Protein AF-A0A524PQN0-F1 (afdb_monomer)

Radius of gyration: 14.61 Å; Cα contacts (8 Å, |Δi|>4): 55; chains: 1; bounding box: 33×32×32 Å

pLDDT: mean 84.29, std 10.12, range [40.53, 92.81]

Mean predicted aligned error: 5.93 Å

Structure (mmCIF, N/CA/C/O backbone):
data_AF-A0A524PQN0-F1
#
_entry.id   AF-A0A524PQN0-F1
#
loop_
_atom_site.group_PDB
_atom_site.id
_atom_site.type_symbol
_atom_site.label_atom_id
_atom_site.label_alt_id
_atom_site.label_comp_id
_atom_site.label_asym_id
_atom_site.label_entity_id
_atom_site.label_seq_id
_atom_site.pdbx_PDB_ins_code
_atom_site.Cartn_x
_atom_site.Cartn_y
_atom_site.Cartn_z
_atom_site.occupancy
_atom_site.B_iso_or_equiv
_atom_site.auth_seq_id
_atom_site.auth_comp_id
_atom_site.auth_asym_id
_atom_site.auth_atom_id
_atom_site.pdbx_PDB_model_num
ATOM 1 N N . MET A 1 1 ? 18.263 -2.231 -7.384 1.00 45.56 1 MET A N 1
ATOM 2 C CA . MET A 1 1 ? 16.879 -2.028 -6.894 1.00 45.56 1 MET A CA 1
ATOM 3 C C . MET A 1 1 ? 16.735 -2.768 -5.574 1.00 45.56 1 MET A C 1
ATOM 5 O O . MET A 1 1 ? 17.222 -3.887 -5.483 1.00 45.56 1 MET A O 1
ATOM 9 N N . ARG A 1 2 ? 16.159 -2.154 -4.532 1.00 55.31 2 ARG A N 1
ATOM 10 C CA . ARG A 1 2 ? 15.915 -2.858 -3.262 1.00 55.31 2 ARG A CA 1
ATOM 11 C C . ARG A 1 2 ? 14.851 -3.918 -3.562 1.00 55.31 2 ARG A C 1
ATOM 13 O O . ARG A 1 2 ? 13.754 -3.550 -3.970 1.00 55.31 2 ARG A O 1
ATOM 20 N N . ASN A 1 3 ? 15.208 -5.196 -3.463 1.00 59.66 3 ASN A N 1
ATOM 21 C CA . ASN A 1 3 ? 14.302 -6.326 -3.670 1.00 59.66 3 ASN A CA 1
ATOM 22 C C . ASN A 1 3 ? 13.334 -6.342 -2.476 1.00 59.66 3 ASN A C 1
ATOM 24 O O . ASN A 1 3 ? 13.591 -7.005 -1.478 1.00 59.66 3 ASN A O 1
ATOM 28 N N . ILE A 1 4 ? 12.326 -5.466 -2.498 1.00 66.75 4 ILE A N 1
ATOM 29 C CA . ILE A 1 4 ? 11.350 -5.375 -1.414 1.00 66.75 4 ILE A CA 1
ATOM 30 C C . ILE A 1 4 ? 10.505 -6.640 -1.497 1.00 66.75 4 ILE A C 1
ATOM 32 O O . ILE A 1 4 ? 9.897 -6.919 -2.533 1.00 66.75 4 ILE A O 1
ATOM 36 N N . ASP A 1 5 ? 10.503 -7.410 -0.415 1.00 85.38 5 ASP A N 1
ATOM 37 C CA . ASP A 1 5 ? 9.664 -8.589 -0.300 1.00 85.38 5 ASP A CA 1
ATOM 38 C C . ASP A 1 5 ? 8.183 -8.169 -0.419 1.00 85.38 5 ASP A C 1
ATOM 40 O O . ASP A 1 5 ? 7.758 -7.237 0.275 1.00 85.38 5 ASP A O 1
ATOM 44 N N . PRO A 1 6 ? 7.387 -8.787 -1.311 1.00 84.00 6 PRO A N 1
ATOM 45 C CA . PRO A 1 6 ? 5.988 -8.416 -1.496 1.00 84.00 6 PRO A CA 1
ATOM 46 C C . PRO A 1 6 ? 5.141 -8.618 -0.231 1.00 84.00 6 PRO A C 1
ATOM 48 O O . PRO A 1 6 ? 4.165 -7.893 -0.042 1.00 84.00 6 PRO A O 1
ATOM 51 N N . GLU A 1 7 ? 5.502 -9.550 0.653 1.00 85.06 7 GLU A N 1
ATOM 52 C CA . GLU A 1 7 ? 4.822 -9.753 1.936 1.00 85.06 7 GLU A CA 1
ATOM 53 C C . GLU A 1 7 ? 5.159 -8.651 2.935 1.00 85.06 7 GLU A C 1
ATOM 55 O O . GLU A 1 7 ? 4.274 -8.145 3.633 1.00 85.06 7 GLU A O 1
ATOM 60 N N . GLU A 1 8 ? 6.420 -8.226 2.971 1.00 87.50 8 GLU A N 1
ATOM 61 C CA . GLU A 1 8 ? 6.842 -7.101 3.801 1.00 87.50 8 GLU A CA 1
ATOM 62 C C . GLU A 1 8 ? 6.213 -5.790 3.301 1.00 87.50 8 GLU A C 1
ATOM 64 O O . GLU A 1 8 ? 5.720 -4.987 4.098 1.00 87.50 8 GLU A O 1
ATOM 69 N N . ALA A 1 9 ? 6.154 -5.593 1.978 1.00 85.69 9 ALA A N 1
ATOM 70 C CA . ALA A 1 9 ? 5.478 -4.459 1.353 1.00 85.69 9 ALA A CA 1
ATOM 71 C C . ALA A 1 9 ? 3.989 -4.420 1.710 1.00 85.69 9 ALA A C 1
ATOM 73 O O . ALA A 1 9 ? 3.491 -3.380 2.150 1.00 85.69 9 ALA A O 1
ATOM 74 N N . ALA A 1 10 ? 3.296 -5.551 1.566 1.00 87.81 10 ALA A N 1
ATOM 75 C CA . ALA A 1 10 ? 1.888 -5.662 1.912 1.00 87.81 10 ALA A CA 1
ATOM 76 C C . ALA A 1 10 ? 1.654 -5.392 3.401 1.00 87.81 10 ALA A C 1
ATOM 78 O O . ALA A 1 10 ? 0.786 -4.598 3.753 1.00 87.81 10 ALA A O 1
ATOM 79 N N . THR A 1 11 ? 2.477 -5.974 4.277 1.00 88.50 11 THR A N 1
ATOM 80 C CA . THR A 1 11 ? 2.374 -5.778 5.729 1.00 88.50 11 THR A CA 1
ATOM 81 C C . THR A 1 11 ? 2.543 -4.309 6.105 1.00 88.50 11 THR A C 1
ATOM 83 O O . THR A 1 11 ? 1.737 -3.777 6.860 1.00 88.50 11 THR A O 1
ATOM 86 N N . ARG A 1 12 ? 3.524 -3.609 5.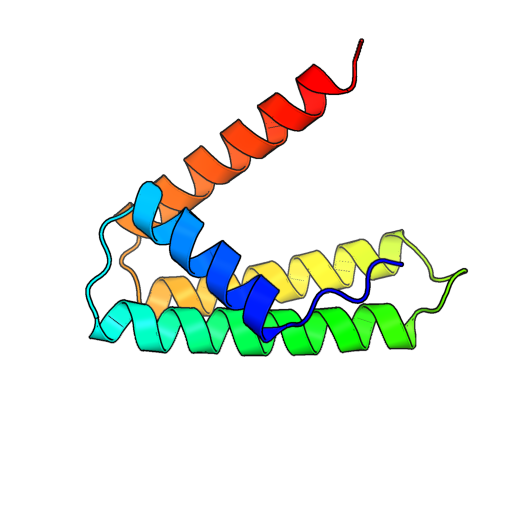523 1.00 88.44 12 ARG A N 1
ATOM 87 C CA . ARG A 1 12 ? 3.708 -2.167 5.752 1.00 88.44 12 ARG A CA 1
ATOM 88 C C . ARG A 1 12 ? 2.498 -1.352 5.300 1.00 88.44 12 ARG A C 1
ATOM 90 O O . ARG A 1 12 ? 2.085 -0.450 6.024 1.00 88.44 12 ARG A O 1
ATOM 97 N N . GLN A 1 13 ? 1.923 -1.669 4.137 1.00 86.88 13 GLN A N 1
ATOM 98 C CA . GLN A 1 13 ? 0.731 -0.972 3.639 1.00 86.88 13 GLN A CA 1
ATOM 99 C C . GLN A 1 13 ? -0.475 -1.186 4.559 1.00 86.88 13 GLN A C 1
ATOM 101 O O . GLN A 1 13 ? -1.149 -0.213 4.892 1.00 86.88 13 GLN A O 1
ATOM 106 N N . VAL A 1 14 ? -0.691 -2.413 5.043 1.00 90.00 14 VAL A N 1
ATOM 107 C CA . VAL A 1 14 ? -1.733 -2.717 6.037 1.00 90.00 14 VAL A CA 1
ATOM 108 C C . VAL A 1 14 ? -1.497 -1.942 7.332 1.00 90.00 14 VAL A C 1
ATOM 110 O O . VAL A 1 14 ? -2.424 -1.305 7.822 1.00 90.00 14 VAL A O 1
ATOM 113 N N . THR A 1 15 ? -0.273 -1.934 7.868 1.00 90.12 15 THR A N 1
ATOM 114 C CA . THR A 1 15 ? 0.052 -1.205 9.104 1.00 90.12 15 THR A CA 1
ATOM 115 C C . THR A 1 15 ? -0.209 0.290 8.959 1.00 90.12 15 THR A C 1
ATOM 117 O O . THR A 1 15 ? -0.900 0.867 9.791 1.00 90.12 15 THR A O 1
ATOM 120 N N . THR A 1 16 ? 0.256 0.915 7.872 1.00 87.75 16 THR A N 1
ATOM 121 C CA . THR A 1 16 ? -0.050 2.327 7.596 1.00 87.75 16 THR A CA 1
ATOM 122 C C . THR A 1 16 ? -1.551 2.555 7.474 1.00 87.75 16 THR A C 1
ATOM 124 O O . THR A 1 16 ? -2.065 3.548 7.973 1.00 87.75 16 THR A O 1
ATOM 127 N N . MET A 1 17 ? -2.282 1.637 6.844 1.00 88.88 17 MET A N 1
ATOM 128 C CA . MET A 1 17 ? -3.728 1.764 6.745 1.00 88.88 17 MET A CA 1
ATOM 129 C C . MET A 1 17 ? -4.397 1.692 8.126 1.00 88.88 17 MET A C 1
ATOM 131 O O . MET A 1 17 ? -5.265 2.514 8.395 1.00 88.88 17 MET A O 1
ATOM 135 N N . LYS A 1 18 ? -3.941 0.806 9.024 1.00 89.38 18 LYS A N 1
ATOM 136 C CA . LYS A 1 18 ? -4.416 0.694 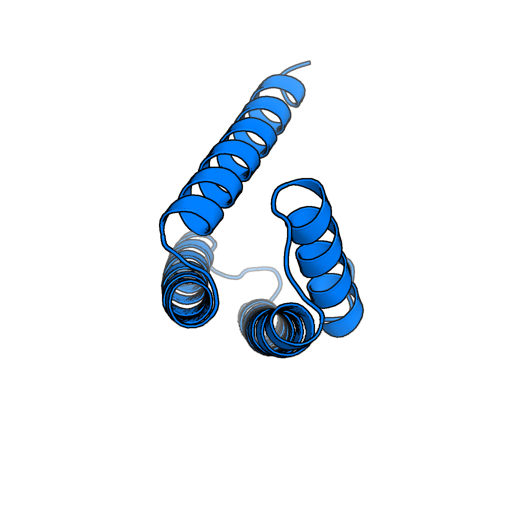10.420 1.00 89.38 18 LYS A CA 1
ATOM 137 C C . LYS A 1 18 ? -4.160 1.947 11.258 1.00 89.38 18 LYS A C 1
ATOM 139 O O . LYS A 1 18 ? -4.934 2.237 12.166 1.00 89.38 18 LYS A O 1
ATOM 144 N N . GLU A 1 19 ? -3.082 2.674 10.976 1.00 89.19 19 GLU A N 1
ATOM 145 C CA . GLU A 1 19 ? -2.777 3.947 11.645 1.00 89.19 19 GLU A CA 1
ATOM 146 C C . GLU A 1 19 ? -3.746 5.066 11.242 1.00 89.19 19 GLU A C 1
ATOM 148 O O . GLU A 1 19 ? -4.003 5.970 12.032 1.00 89.19 19 GLU A O 1
ATOM 153 N N . ILE A 1 20 ? -4.275 5.013 10.017 1.00 88.12 20 ILE A N 1
ATOM 154 C CA . ILE A 1 20 ? -5.124 6.069 9.449 1.00 88.12 20 ILE A CA 1
ATOM 155 C C . ILE A 1 20 ? -6.602 5.752 9.673 1.00 88.12 20 ILE A C 1
ATOM 157 O O . ILE A 1 20 ? -7.389 6.619 10.052 1.00 88.12 20 ILE A O 1
ATOM 161 N N . ILE A 1 21 ? -6.984 4.499 9.437 1.00 88.81 21 ILE A N 1
ATOM 162 C CA . ILE A 1 21 ? -8.349 4.008 9.573 1.00 88.81 21 ILE A CA 1
ATOM 163 C C . ILE A 1 21 ? -8.386 2.768 10.455 1.00 88.81 21 ILE A C 1
ATOM 165 O O . ILE A 1 21 ? -7.543 1.878 10.370 1.00 88.81 21 ILE A O 1
ATOM 169 N N . LYS A 1 22 ? -9.425 2.671 11.284 1.00 86.75 22 LYS A N 1
ATOM 170 C CA . LYS A 1 22 ? -9.687 1.441 12.029 1.00 86.75 22 LYS A CA 1
ATOM 171 C C . LYS A 1 22 ? -10.233 0.385 11.073 1.00 86.75 22 LYS A C 1
ATOM 173 O O . LYS A 1 22 ? -11.282 0.592 10.465 1.00 86.75 22 LYS A O 1
ATOM 178 N N . ILE A 1 23 ? -9.527 -0.734 10.992 1.00 86.62 23 ILE A N 1
ATOM 179 C CA . ILE A 1 23 ? -9.967 -1.963 10.331 1.00 86.62 23 ILE A CA 1
ATOM 180 C C . ILE A 1 23 ? -10.019 -3.092 11.355 1.00 86.62 23 ILE A C 1
ATOM 182 O O . ILE A 1 23 ? -9.199 -3.135 12.277 1.00 86.62 23 ILE A O 1
ATOM 186 N N . ASP A 1 24 ? -10.998 -3.978 11.215 1.00 86.50 24 ASP A N 1
ATOM 187 C CA . ASP A 1 24 ? -11.104 -5.175 12.047 1.00 86.50 24 ASP A CA 1
ATOM 188 C C . ASP A 1 24 ? -10.218 -6.326 11.526 1.00 86.50 24 ASP A C 1
ATOM 190 O O . ASP A 1 24 ? -9.613 -6.240 10.458 1.00 86.50 24 ASP A O 1
ATOM 194 N N . ALA A 1 25 ? -10.130 -7.429 12.276 1.00 86.06 25 ALA A N 1
ATOM 195 C CA . ALA A 1 25 ? -9.286 -8.570 11.908 1.00 86.06 25 ALA A CA 1
ATOM 196 C C . ALA A 1 25 ? -9.725 -9.278 10.606 1.00 86.06 25 ALA A C 1
ATOM 198 O O . ALA A 1 25 ? -8.896 -9.873 9.915 1.00 86.06 25 ALA A O 1
ATOM 199 N N . LYS A 1 26 ? -11.020 -9.232 10.256 1.00 85.12 26 LYS A N 1
ATOM 200 C CA . LYS A 1 26 ? -11.550 -9.846 9.026 1.00 85.12 26 LYS A CA 1
ATOM 201 C C . LYS A 1 26 ? -11.242 -8.974 7.809 1.00 85.12 26 LYS A C 1
ATOM 203 O O . LYS A 1 26 ? -10.881 -9.499 6.756 1.00 85.12 26 LYS A O 1
ATOM 208 N N . GLU A 1 27 ? -11.378 -7.661 7.953 1.00 87.38 27 GLU A N 1
ATOM 209 C CA . GLU A 1 27 ? -10.991 -6.661 6.960 1.00 87.38 27 GLU A CA 1
ATOM 210 C C . GLU A 1 27 ? -9.474 -6.681 6.751 1.00 87.38 27 GLU A C 1
ATOM 212 O O . GLU A 1 27 ? -9.016 -6.709 5.613 1.00 87.38 27 GLU A O 1
ATOM 217 N N . GLU A 1 28 ? -8.688 -6.765 7.826 1.00 88.06 28 GLU A N 1
ATOM 218 C CA . GLU A 1 28 ? -7.226 -6.824 7.781 1.00 88.06 28 GLU A CA 1
ATOM 219 C C . GLU A 1 28 ? -6.711 -8.000 6.945 1.00 88.06 28 GLU A C 1
ATOM 221 O O . GLU A 1 28 ? -5.839 -7.804 6.099 1.00 88.06 28 GLU A O 1
ATOM 226 N N . ALA A 1 29 ? -7.266 -9.202 7.129 1.00 89.88 29 ALA A N 1
ATOM 227 C CA . ALA A 1 29 ? -6.871 -10.372 6.347 1.00 89.88 29 ALA A CA 1
ATOM 228 C C . ALA A 1 29 ? -7.118 -10.164 4.842 1.00 89.88 29 ALA A C 1
ATOM 230 O O . ALA A 1 29 ? -6.220 -10.392 4.030 1.00 89.88 29 ALA A O 1
ATOM 231 N N . LYS A 1 30 ? -8.304 -9.655 4.478 1.00 91.31 30 LYS A N 1
ATOM 232 C CA . LYS A 1 30 ? -8.666 -9.371 3.080 1.00 91.31 30 LYS A CA 1
ATOM 233 C C . LYS A 1 30 ? -7.795 -8.274 2.478 1.00 91.31 30 LYS A C 1
ATOM 235 O O . LYS A 1 30 ? -7.326 -8.396 1.353 1.00 91.31 30 LYS A O 1
ATOM 240 N N . VAL A 1 31 ? -7.548 -7.208 3.231 1.00 90.88 31 VAL A N 1
ATOM 241 C CA . VAL A 1 31 ? -6.726 -6.088 2.767 1.00 90.88 31 VAL A CA 1
ATOM 242 C C . VAL A 1 31 ? -5.267 -6.517 2.605 1.00 90.88 31 VAL A C 1
ATOM 244 O O . VAL A 1 31 ? -4.630 -6.161 1.614 1.00 90.88 31 VAL A O 1
ATOM 247 N N . LYS A 1 32 ? -4.739 -7.337 3.520 1.00 91.44 32 LYS A N 1
ATOM 248 C CA . LYS A 1 32 ? -3.398 -7.916 3.392 1.00 91.44 32 LYS A CA 1
ATOM 249 C C . LYS A 1 32 ? -3.269 -8.756 2.126 1.00 91.44 32 LYS A C 1
ATOM 251 O O . 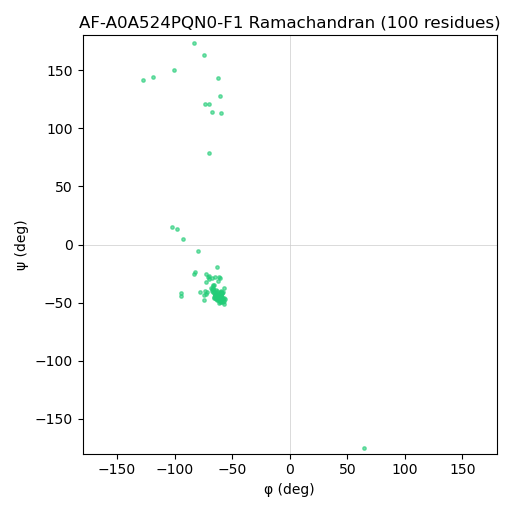LYS A 1 32 ? -2.256 -8.650 1.440 1.00 91.44 32 LYS A O 1
ATOM 256 N N . GLU A 1 33 ? -4.282 -9.553 1.801 1.00 92.44 33 GLU A N 1
ATOM 257 C CA . GLU A 1 33 ? -4.304 -10.354 0.577 1.00 92.44 33 GLU A CA 1
ATOM 258 C C . GLU A 1 33 ? -4.320 -9.477 -0.684 1.00 92.44 33 GLU A C 1
ATOM 260 O O . GLU A 1 33 ? -3.484 -9.675 -1.568 1.00 92.44 33 GLU A O 1
ATOM 265 N N . ILE A 1 34 ? -5.178 -8.450 -0.724 1.00 92.81 34 ILE A N 1
ATOM 266 C CA . ILE A 1 34 ? -5.242 -7.472 -1.825 1.00 92.81 34 ILE A CA 1
ATOM 267 C C . ILE A 1 34 ? -3.878 -6.790 -2.022 1.00 92.81 34 ILE A C 1
ATOM 269 O O 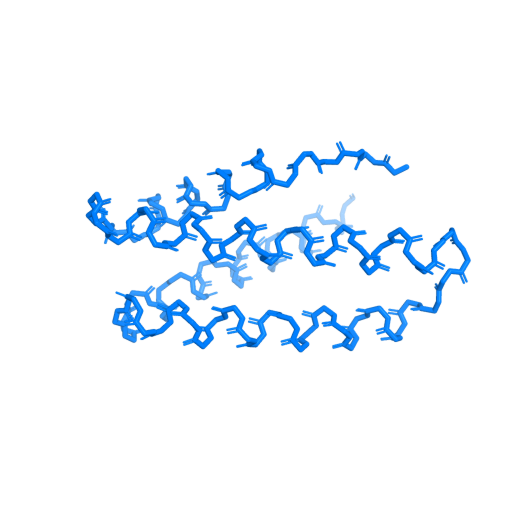. ILE A 1 34 ? -3.342 -6.732 -3.134 1.00 92.81 34 ILE A O 1
ATOM 273 N N . PHE A 1 35 ? -3.258 -6.309 -0.940 1.00 90.62 35 PHE A N 1
ATOM 274 C CA . PHE A 1 35 ? -1.941 -5.675 -1.015 1.00 90.62 35 PHE A CA 1
ATOM 275 C C . PHE A 1 35 ? -0.830 -6.649 -1.419 1.00 90.62 35 PHE A C 1
ATOM 277 O O . PHE A 1 35 ? 0.094 -6.252 -2.135 1.00 90.62 35 PHE A O 1
ATOM 284 N N . LEU A 1 36 ? -0.906 -7.914 -1.001 1.00 92.31 36 LEU A N 1
ATOM 285 C CA . LEU A 1 36 ? 0.049 -8.949 -1.390 1.00 92.31 36 LEU A CA 1
ATOM 286 C C . LEU A 1 36 ? -0.031 -9.255 -2.886 1.00 92.31 36 LEU A C 1
ATOM 288 O O . LEU A 1 36 ? 1.006 -9.328 -3.548 1.00 92.31 36 LEU A O 1
ATOM 292 N N . GLN A 1 37 ? -1.240 -9.412 -3.428 1.00 91.06 37 GLN A N 1
ATOM 293 C CA . GLN A 1 37 ? -1.445 -9.628 -4.861 1.00 91.06 37 GLN A CA 1
ATOM 294 C C . GLN A 1 37 ? -0.916 -8.439 -5.667 1.00 91.06 37 GLN A C 1
ATOM 296 O O . GLN A 1 37 ? -0.077 -8.621 -6.551 1.00 91.06 37 GLN A O 1
ATOM 301 N N . SER A 1 38 ? -1.294 -7.219 -5.273 1.00 89.44 38 SER A N 1
ATOM 302 C CA . SER A 1 38 ? -0.812 -5.990 -5.907 1.00 89.44 38 SER A CA 1
ATOM 303 C C . SER A 1 38 ? 0.719 -5.864 -5.848 1.00 89.44 38 SER A C 1
ATOM 305 O O . SER A 1 38 ? 1.353 -5.552 -6.854 1.00 89.44 38 SER A O 1
ATOM 307 N N . SER A 1 39 ? 1.349 -6.199 -4.716 1.00 88.69 39 SER A N 1
ATOM 308 C CA . SER A 1 39 ? 2.815 -6.165 -4.571 1.00 88.69 39 SER A CA 1
ATOM 309 C C . SER A 1 39 ? 3.516 -7.207 -5.449 1.00 88.69 39 SER A C 1
ATOM 311 O O . SER A 1 39 ? 4.560 -6.925 -6.040 1.00 88.69 39 SER A O 1
ATOM 313 N N . LYS A 1 40 ? 2.943 -8.410 -5.579 1.00 90.19 40 LYS A N 1
ATOM 314 C CA . LYS A 1 40 ? 3.461 -9.462 -6.469 1.00 90.19 40 LYS A CA 1
ATOM 315 C C . LYS A 1 40 ? 3.365 -9.055 -7.937 1.00 90.19 40 LYS A C 1
ATOM 317 O O . LYS A 1 40 ? 4.328 -9.240 -8.679 1.00 90.19 40 LYS A O 1
ATOM 322 N N . GLU A 1 41 ? 2.236 -8.494 -8.360 1.00 88.94 41 GLU A N 1
ATOM 323 C CA . GLU A 1 41 ? 2.084 -7.944 -9.712 1.00 88.94 41 GLU A CA 1
ATOM 324 C C . GLU A 1 41 ? 3.076 -6.813 -9.965 1.00 88.94 41 GLU A C 1
ATOM 326 O O . GLU A 1 41 ? 3.708 -6.760 -11.018 1.00 88.94 41 GLU A O 1
ATOM 331 N N . GLN A 1 42 ? 3.274 -5.955 -8.969 1.00 85.81 42 GLN A N 1
ATOM 332 C CA . GLN A 1 42 ? 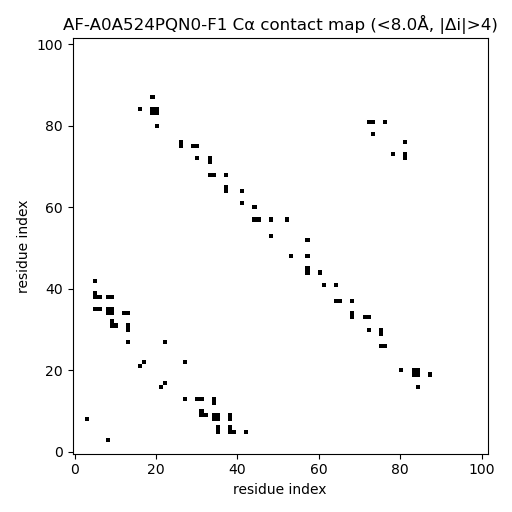4.131 -4.788 -9.088 1.00 85.81 42 GLN A CA 1
ATOM 333 C C . GLN A 1 42 ? 5.569 -5.243 -9.302 1.00 85.81 42 GLN A C 1
ATOM 335 O O . GLN A 1 42 ? 6.229 -4.777 -10.230 1.00 85.81 42 GLN A O 1
ATOM 340 N N . LYS A 1 43 ? 6.017 -6.221 -8.509 1.00 86.44 43 LYS A N 1
ATOM 341 C CA . LYS A 1 43 ? 7.312 -6.875 -8.683 1.00 86.44 43 LYS A CA 1
ATOM 342 C C . LYS A 1 43 ? 7.463 -7.470 -10.084 1.00 86.44 43 LYS A C 1
ATOM 344 O O . LYS A 1 43 ? 8.452 -7.179 -10.739 1.00 86.44 43 LYS A O 1
ATOM 349 N N . LYS A 1 44 ? 6.464 -8.203 -10.592 1.00 87.44 44 LYS A N 1
ATOM 350 C CA . LYS A 1 44 ? 6.502 -8.752 -11.961 1.00 87.44 44 LYS A CA 1
ATOM 351 C C . LYS A 1 44 ? 6.638 -7.665 -13.027 1.00 87.44 44 LYS A C 1
ATOM 353 O O . LYS A 1 44 ? 7.391 -7.851 -13.975 1.00 87.44 44 LYS A O 1
ATOM 358 N N . VAL A 1 45 ? 5.924 -6.544 -12.893 1.00 85.38 45 VAL A N 1
ATOM 359 C CA . VAL A 1 45 ? 6.033 -5.420 -13.838 1.00 85.38 45 VAL A CA 1
ATOM 360 C C . VAL A 1 45 ? 7.428 -4.797 -13.784 1.00 85.38 45 VAL A C 1
ATOM 362 O O . VAL A 1 45 ? 8.001 -4.529 -14.836 1.00 85.38 45 VAL A O 1
ATOM 365 N N . PHE A 1 46 ? 7.984 -4.600 -12.586 1.00 83.25 46 PHE A N 1
ATOM 366 C CA . PHE A 1 46 ? 9.348 -4.095 -12.411 1.00 83.25 46 PHE A CA 1
ATOM 367 C C . PHE A 1 46 ? 10.397 -5.047 -12.998 1.00 83.25 46 PHE A C 1
ATOM 369 O O . PHE A 1 46 ? 11.249 -4.604 -13.766 1.00 83.25 46 PHE A O 1
ATOM 376 N N . ASP A 1 47 ? 10.301 -6.340 -12.689 1.00 85.38 47 ASP A N 1
ATOM 377 C CA . ASP A 1 47 ? 11.219 -7.368 -13.183 1.00 85.38 47 ASP A CA 1
ATOM 378 C C . ASP A 1 47 ? 11.146 -7.485 -14.716 1.00 85.38 47 ASP A C 1
ATOM 380 O O . ASP A 1 47 ? 12.174 -7.599 -15.378 1.00 85.38 47 ASP A O 1
ATOM 384 N N . ALA A 1 48 ? 9.944 -7.392 -15.298 1.00 84.12 48 ALA A N 1
ATOM 385 C CA . ALA A 1 48 ? 9.734 -7.483 -16.744 1.00 84.12 48 ALA A CA 1
ATOM 386 C C . ALA A 1 48 ? 10.205 -6.244 -17.525 1.00 84.12 48 ALA A C 1
ATOM 388 O O . ALA A 1 48 ? 10.488 -6.350 -18.715 1.00 84.12 48 ALA A O 1
ATOM 389 N N . MET A 1 49 ? 10.256 -5.068 -16.893 1.00 80.25 49 MET A N 1
ATOM 390 C CA . MET A 1 49 ? 10.691 -3.825 -17.543 1.00 80.25 49 MET A CA 1
ATOM 391 C C . MET A 1 49 ? 12.211 -3.663 -17.589 1.00 80.25 49 MET A C 1
ATOM 393 O O . MET A 1 49 ? 12.712 -2.959 -18.463 1.00 80.25 49 MET A O 1
ATOM 397 N N . GLY A 1 50 ? 12.943 -4.314 -16.683 1.00 76.94 50 GLY A N 1
ATOM 398 C CA . GLY A 1 50 ? 14.397 -4.196 -16.615 1.00 76.94 50 GLY A CA 1
ATOM 399 C C . GLY A 1 50 ? 14.891 -2.782 -16.247 1.00 76.94 50 GLY A C 1
ATOM 400 O O . GLY A 1 50 ? 14.101 -1.896 -15.908 1.00 76.94 50 GLY A O 1
ATOM 401 N N . PRO A 1 51 ? 16.218 -2.556 -16.262 1.00 73.00 51 PRO A N 1
ATOM 402 C CA . PRO A 1 51 ? 16.831 -1.289 -15.850 1.00 73.00 51 PRO A CA 1
ATOM 403 C C . PRO A 1 51 ? 16.582 -0.118 -16.819 1.00 73.00 51 PRO A C 1
ATOM 405 O O . PRO A 1 51 ? 16.532 1.025 -16.365 1.00 73.00 51 PRO A O 1
ATOM 408 N N . ASP A 1 52 ? 16.360 -0.400 -18.106 1.00 75.75 52 ASP A N 1
ATOM 409 C CA . ASP A 1 52 ? 16.132 0.596 -19.169 1.00 75.75 52 ASP A CA 1
ATOM 410 C C . ASP A 1 52 ? 14.650 0.726 -19.566 1.00 75.75 52 ASP A C 1
ATOM 412 O O . ASP A 1 52 ? 14.312 1.270 -20.618 1.00 75.75 52 ASP A O 1
ATOM 416 N N . GLY A 1 53 ? 13.745 0.202 -18.735 1.00 75.62 53 GLY A N 1
ATOM 417 C CA . GLY A 1 53 ? 12.317 0.175 -19.025 1.00 75.62 53 GLY A CA 1
ATOM 418 C C . GLY A 1 53 ? 11.693 1.564 -19.173 1.00 75.62 53 GLY A C 1
ATOM 419 O O . GLY A 1 53 ? 12.013 2.503 -18.437 1.00 75.62 53 GLY A O 1
ATOM 420 N N . ASP A 1 54 ? 10.736 1.671 -20.098 1.00 85.75 54 ASP A N 1
ATOM 421 C CA . ASP A 1 54 ? 9.959 2.889 -20.313 1.00 85.75 54 ASP A CA 1
ATOM 422 C C . ASP A 1 54 ? 9.201 3.286 -19.034 1.00 85.75 54 ASP A C 1
ATOM 424 O O . ASP A 1 54 ? 8.269 2.620 -18.565 1.00 85.75 54 ASP A O 1
ATOM 428 N N . ARG A 1 55 ? 9.619 4.419 -18.465 1.00 83.38 55 ARG A N 1
ATOM 429 C CA . ARG A 1 55 ? 9.061 4.973 -17.230 1.00 83.38 55 ARG A CA 1
ATOM 430 C C . ARG A 1 55 ? 7.621 5.444 -17.404 1.00 83.38 55 ARG A C 1
ATOM 432 O O . ARG A 1 55 ? 6.879 5.456 -16.421 1.00 83.38 55 ARG A O 1
ATOM 439 N N . GLU A 1 56 ? 7.223 5.858 -18.600 1.00 87.31 56 GLU A N 1
ATOM 440 C CA . GLU A 1 56 ? 5.861 6.300 -18.879 1.00 87.31 56 GLU A CA 1
ATOM 441 C C . GLU A 1 56 ? 4.913 5.103 -18.940 1.00 87.31 56 GLU A C 1
ATOM 443 O O . GLU A 1 56 ? 3.924 5.066 -18.201 1.00 87.31 56 GLU A O 1
ATOM 448 N N . ALA A 1 57 ? 5.291 4.058 -19.682 1.00 87.06 57 ALA A N 1
ATOM 449 C CA . ALA A 1 57 ? 4.582 2.782 -19.664 1.00 87.06 57 ALA A CA 1
ATOM 450 C C . ALA A 1 57 ? 4.511 2.181 -18.247 1.00 87.06 57 ALA A C 1
ATOM 452 O O . ALA A 1 57 ? 3.478 1.632 -17.850 1.00 87.06 57 ALA A O 1
ATOM 453 N N . MET A 1 58 ? 5.576 2.320 -17.446 1.00 85.62 58 MET A N 1
ATOM 454 C CA . MET A 1 58 ? 5.576 1.872 -16.050 1.00 85.62 58 MET A CA 1
ATOM 455 C C . MET A 1 58 ? 4.547 2.636 -15.223 1.00 85.62 58 MET A C 1
ATOM 457 O O . MET A 1 58 ? 3.776 2.024 -14.483 1.00 85.62 58 MET A O 1
ATOM 461 N N . ARG A 1 59 ? 4.514 3.968 -15.342 1.00 86.00 59 ARG A N 1
ATOM 462 C CA . ARG A 1 59 ? 3.526 4.794 -14.639 1.00 86.00 59 ARG A CA 1
ATOM 463 C C . ARG A 1 59 ? 2.109 4.407 -15.032 1.00 86.00 59 ARG A C 1
ATOM 465 O O . ARG A 1 59 ? 1.292 4.233 -14.137 1.00 86.00 59 ARG A O 1
ATOM 472 N N . ALA A 1 60 ? 1.834 4.219 -16.322 1.00 90.12 60 ALA A N 1
ATOM 473 C CA . ALA A 1 60 ? 0.517 3.809 -16.798 1.00 90.12 60 ALA A CA 1
ATOM 474 C C . ALA A 1 60 ? 0.079 2.471 -16.175 1.00 90.12 60 ALA A C 1
ATOM 476 O O . ALA A 1 60 ? -1.001 2.398 -15.583 1.00 90.12 60 ALA A O 1
ATOM 477 N N . LYS A 1 61 ? 0.951 1.450 -16.204 1.00 88.81 61 LYS A N 1
ATOM 478 C CA . LYS A 1 61 ? 0.681 0.148 -15.568 1.00 88.81 61 LYS A CA 1
ATOM 479 C C . LYS A 1 61 ? 0.470 0.270 -14.061 1.00 88.81 61 LYS A C 1
ATOM 481 O O . LYS A 1 61 ? -0.480 -0.299 -13.533 1.00 88.81 61 LYS A O 1
ATOM 486 N N . MET A 1 62 ? 1.302 1.046 -13.366 1.00 86.56 62 MET A N 1
ATOM 487 C CA . MET A 1 62 ? 1.142 1.269 -11.925 1.00 86.56 62 MET A CA 1
ATOM 488 C C . MET A 1 62 ? -0.163 1.995 -11.596 1.00 86.56 62 MET A C 1
ATOM 490 O O . MET A 1 62 ? -0.821 1.658 -10.617 1.0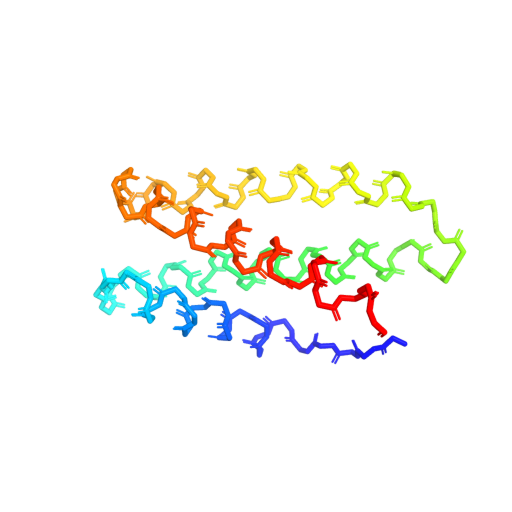0 86.56 62 MET A O 1
ATOM 494 N N . THR A 1 63 ? -0.571 2.974 -12.405 1.00 89.06 63 THR A N 1
ATOM 495 C CA . THR A 1 63 ? -1.855 3.659 -12.233 1.00 89.06 63 THR A CA 1
ATOM 496 C C . THR A 1 63 ? -3.026 2.699 -12.414 1.00 89.06 63 THR A C 1
ATOM 498 O O . THR A 1 63 ? -3.960 2.738 -11.617 1.00 89.06 63 THR A O 1
ATOM 501 N N . GLU A 1 64 ? -2.987 1.826 -13.419 1.00 90.31 64 GLU A N 1
ATOM 502 C CA . GLU A 1 64 ? -4.027 0.814 -13.623 1.00 90.31 64 GLU A CA 1
ATOM 503 C C . GLU A 1 64 ? -4.087 -0.181 -12.456 1.00 90.31 64 GLU A C 1
ATOM 505 O O . GLU A 1 64 ? -5.166 -0.454 -11.929 1.00 90.31 64 GLU A O 1
ATOM 510 N N . MET A 1 65 ? -2.930 -0.664 -11.999 1.00 89.12 65 MET A N 1
ATOM 511 C CA . MET A 1 65 ? -2.832 -1.551 -10.841 1.00 89.12 65 MET A CA 1
ATOM 512 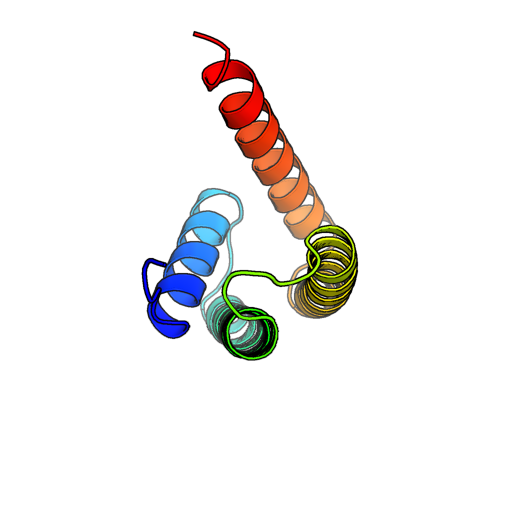C C . MET A 1 65 ? -3.372 -0.909 -9.561 1.00 89.12 65 MET A C 1
ATOM 514 O O . MET A 1 65 ? -4.130 -1.544 -8.830 1.00 89.12 65 MET A O 1
ATOM 518 N N . ASN A 1 66 ? -3.026 0.355 -9.303 1.00 87.25 66 ASN A N 1
ATOM 519 C CA . ASN A 1 66 ? -3.549 1.090 -8.154 1.00 87.25 66 ASN A CA 1
ATOM 520 C C . ASN A 1 66 ? -5.074 1.216 -8.241 1.00 87.25 66 ASN A C 1
ATOM 522 O O . ASN A 1 66 ? -5.750 0.917 -7.267 1.00 87.25 66 ASN A O 1
ATOM 526 N N . LYS A 1 67 ? -5.633 1.550 -9.414 1.00 90.25 67 LYS A N 1
ATOM 527 C CA . LYS A 1 67 ? -7.093 1.615 -9.605 1.00 90.25 67 LYS A CA 1
ATOM 528 C C . LYS A 1 67 ? -7.783 0.278 -9.324 1.00 90.25 67 LYS A C 1
ATOM 530 O O . LYS A 1 67 ? -8.825 0.268 -8.675 1.00 90.25 67 LYS A O 1
ATOM 535 N N . LYS A 1 68 ? -7.218 -0.840 -9.798 1.00 90.56 68 LYS A N 1
ATOM 536 C CA . LYS A 1 68 ? -7.755 -2.188 -9.531 1.00 90.56 68 LYS A CA 1
ATOM 537 C C . LYS A 1 68 ? -7.754 -2.490 -8.037 1.00 90.56 68 LYS A C 1
ATOM 539 O O . LYS A 1 68 ? -8.793 -2.832 -7.481 1.00 90.56 68 LYS A O 1
ATOM 544 N N . ARG A 1 69 ? -6.611 -2.276 -7.386 1.00 90.56 69 ARG A N 1
ATOM 545 C CA . ARG A 1 69 ? -6.450 -2.464 -5.945 1.00 90.56 69 ARG A CA 1
ATOM 546 C C . ARG A 1 69 ? -7.423 -1.596 -5.147 1.00 90.56 69 ARG A C 1
ATOM 548 O O . ARG A 1 69 ? -8.084 -2.098 -4.249 1.00 90.56 69 ARG A O 1
ATOM 555 N N . ASP A 1 70 ? -7.546 -0.316 -5.481 1.00 88.44 70 ASP A N 1
ATOM 556 C CA . ASP A 1 70 ? -8.420 0.617 -4.766 1.00 88.44 70 ASP A CA 1
ATOM 557 C C . ASP A 1 70 ? -9.904 0.235 -4.942 1.00 88.44 70 ASP A C 1
ATOM 559 O O . ASP A 1 70 ? -10.687 0.333 -3.999 1.00 88.44 70 ASP A O 1
ATOM 563 N N . ALA A 1 71 ? -10.290 -0.295 -6.110 1.00 91.00 71 ALA A N 1
ATOM 564 C CA . ALA A 1 71 ? -11.626 -0.846 -6.331 1.00 91.00 71 ALA A CA 1
ATOM 565 C C . ALA A 1 71 ? -11.897 -2.114 -5.499 1.00 91.00 71 ALA A C 1
ATOM 567 O O . ALA A 1 71 ? -13.023 -2.318 -5.049 1.00 91.00 71 ALA A O 1
ATOM 568 N N . GLU A 1 72 ? -10.896 -2.968 -5.280 1.00 90.94 72 GLU A N 1
ATOM 569 C CA . GLU A 1 72 ? -11.018 -4.122 -4.380 1.00 90.94 72 GLU A CA 1
ATOM 570 C C . GLU A 1 72 ? -11.070 -3.700 -2.913 1.00 90.94 72 GLU A C 1
ATOM 572 O O . GLU A 1 72 ? -11.907 -4.200 -2.160 1.00 90.94 72 GLU A O 1
ATOM 577 N N . LEU A 1 73 ? -10.252 -2.722 -2.521 1.00 89.12 73 LEU A N 1
ATOM 578 C CA . LEU A 1 73 ? -10.294 -2.134 -1.187 1.00 89.12 73 LEU A CA 1
ATOM 579 C C . LEU A 1 73 ? -11.661 -1.511 -0.902 1.00 89.12 73 LEU A C 1
ATOM 581 O O . LEU A 1 73 ? -12.193 -1.757 0.168 1.00 89.12 73 LEU A O 1
ATOM 585 N N . LEU A 1 74 ? -12.288 -0.814 -1.856 1.00 90.44 74 LEU A N 1
ATOM 586 C CA . LEU A 1 74 ? -13.655 -0.278 -1.724 1.00 90.44 74 LEU A CA 1
ATOM 587 C C . LEU A 1 74 ? -14.750 -1.344 -1.550 1.00 90.44 74 LEU A C 1
ATOM 589 O O . LEU A 1 74 ? -15.856 -1.015 -1.128 1.00 90.44 74 LEU A O 1
ATOM 593 N N . LYS A 1 75 ? -14.496 -2.609 -1.905 1.00 90.00 75 LYS A N 1
ATOM 594 C CA . LYS A 1 75 ? -15.442 -3.712 -1.644 1.00 90.00 75 LYS A CA 1
ATOM 595 C C . LYS A 1 75 ? -15.309 -4.256 -0.224 1.00 90.00 75 LYS A C 1
ATOM 597 O O . LYS A 1 75 ? -16.245 -4.867 0.285 1.00 90.00 75 LYS A O 1
ATOM 602 N N . VAL A 1 76 ? -14.133 -4.097 0.380 1.00 89.25 76 VAL A N 1
ATOM 603 C CA . VAL A 1 76 ? -13.821 -4.577 1.733 1.00 89.25 76 VAL A CA 1
ATOM 604 C C . VAL A 1 76 ? -14.041 -3.477 2.765 1.00 89.25 76 VAL A C 1
ATOM 606 O O . VAL A 1 76 ? -14.586 -3.728 3.832 1.00 89.25 76 VAL A O 1
ATOM 609 N N . LEU A 1 77 ? -13.624 -2.266 2.426 1.00 85.69 77 LEU A N 1
ATOM 610 C CA . LEU A 1 77 ? -13.726 -1.050 3.210 1.00 85.69 77 LEU A CA 1
ATOM 611 C C . LEU A 1 77 ? -14.904 -0.227 2.696 1.00 85.69 77 LEU A C 1
ATOM 613 O O . LEU A 1 77 ? -15.210 -0.231 1.509 1.00 85.69 77 LEU A O 1
ATOM 617 N N . ASN A 1 78 ? -15.540 0.542 3.571 1.00 86.44 78 ASN A N 1
ATOM 618 C CA . ASN A 1 78 ? -16.528 1.520 3.131 1.00 86.44 78 ASN A CA 1
ATOM 619 C C . ASN A 1 78 ? -15.855 2.746 2.473 1.00 86.44 78 ASN A C 1
ATOM 621 O O . ASN A 1 78 ? -14.658 3.004 2.640 1.00 86.44 78 ASN A O 1
ATOM 625 N N . LYS A 1 79 ? -16.650 3.530 1.735 1.00 88.44 79 LYS A N 1
ATOM 626 C CA . LYS A 1 79 ? -16.172 4.721 1.019 1.00 88.44 79 LYS A CA 1
ATOM 627 C C . LYS A 1 79 ? -15.526 5.752 1.951 1.00 88.44 79 LYS A C 1
ATOM 629 O O . LYS A 1 79 ? -14.475 6.282 1.624 1.00 88.44 79 LYS A O 1
ATOM 634 N N . GLU A 1 80 ? -16.103 5.982 3.130 1.00 88.00 80 GLU A N 1
ATOM 635 C CA . GLU A 1 80 ? -15.588 6.964 4.097 1.00 88.00 80 G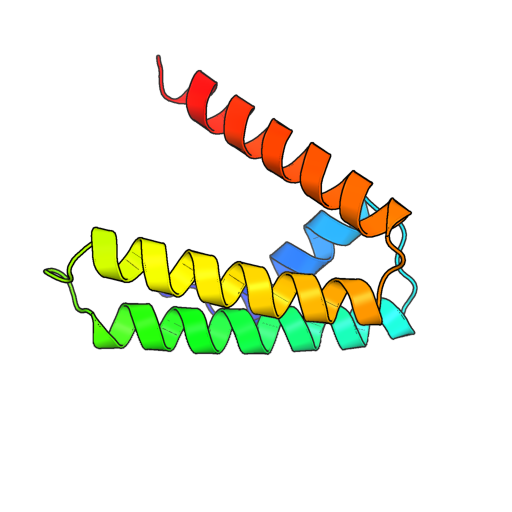LU A CA 1
ATOM 636 C C . GLU A 1 80 ? -14.166 6.642 4.569 1.00 88.00 80 GLU A C 1
ATOM 638 O O . GLU A 1 80 ? -13.299 7.517 4.595 1.00 88.00 80 GLU A O 1
ATOM 643 N N . ARG A 1 81 ? -13.896 5.375 4.909 1.00 87.69 81 ARG A N 1
ATOM 644 C CA . ARG A 1 81 ? -12.557 4.929 5.311 1.00 87.69 81 ARG A CA 1
ATOM 645 C C . ARG A 1 81 ? -11.578 5.006 4.143 1.00 87.69 81 ARG A C 1
ATOM 647 O O . ARG A 1 81 ? -10.429 5.401 4.331 1.00 87.69 81 ARG A O 1
ATOM 654 N N . MET A 1 82 ? -12.029 4.677 2.936 1.00 87.62 82 MET A N 1
ATOM 655 C CA . MET A 1 82 ? -11.177 4.771 1.756 1.00 87.62 82 MET A CA 1
ATOM 656 C C . MET A 1 82 ? -10.828 6.227 1.401 1.00 87.62 82 MET A C 1
ATOM 658 O O . MET A 1 82 ? -9.682 6.521 1.058 1.00 87.62 82 MET A O 1
ATOM 662 N N . ASP A 1 83 ? -11.770 7.156 1.559 1.00 89.81 83 ASP A N 1
ATOM 663 C CA . ASP A 1 83 ? -11.538 8.589 1.358 1.00 89.81 83 ASP A CA 1
ATOM 664 C C . ASP A 1 83 ? -10.558 9.148 2.406 1.00 89.81 83 ASP A C 1
ATOM 666 O O . ASP A 1 83 ? -9.650 9.910 2.061 1.00 89.81 83 ASP A O 1
ATOM 670 N N . ALA A 1 84 ? -10.688 8.736 3.674 1.00 89.62 84 ALA A N 1
ATOM 671 C CA . ALA A 1 84 ? -9.754 9.108 4.739 1.00 89.62 84 ALA A CA 1
ATOM 672 C C . ALA A 1 84 ? -8.331 8.602 4.452 1.00 89.62 84 ALA A C 1
ATOM 674 O O . ALA A 1 84 ? -7.369 9.369 4.540 1.00 89.62 84 ALA A O 1
ATOM 675 N N . TYR A 1 85 ? -8.201 7.338 4.039 1.00 88.44 85 TYR A N 1
ATOM 676 C CA . TYR A 1 85 ? -6.919 6.765 3.640 1.00 88.44 85 TYR A CA 1
ATOM 677 C C . TYR A 1 85 ? -6.312 7.492 2.431 1.00 88.44 85 TYR A C 1
ATOM 679 O O . TYR A 1 85 ? -5.137 7.855 2.458 1.00 88.44 85 TYR A O 1
ATOM 687 N N . THR A 1 86 ? -7.112 7.771 1.397 1.00 87.19 86 THR A N 1
ATOM 688 C CA . THR A 1 86 ? -6.652 8.465 0.183 1.00 87.19 86 THR A CA 1
ATOM 689 C C . THR A 1 86 ? -6.127 9.862 0.499 1.00 87.19 86 THR A C 1
ATOM 691 O O . THR A 1 86 ? -5.010 10.193 0.101 1.00 87.19 86 THR A O 1
ATOM 694 N N . LYS A 1 87 ? -6.882 10.661 1.264 1.00 90.75 87 LYS A N 1
ATOM 695 C CA . LYS A 1 87 ? -6.473 12.020 1.657 1.00 90.75 87 LYS A CA 1
ATOM 696 C C . LYS A 1 87 ? -5.156 12.030 2.421 1.00 90.75 87 LYS A C 1
ATOM 698 O O . LYS A 1 87 ? -4.283 12.847 2.141 1.00 90.75 87 LYS A O 1
ATOM 703 N N . GLU A 1 88 ? -4.997 11.120 3.373 1.00 89.38 88 GLU A N 1
ATOM 704 C CA . GLU A 1 88 ? -3.777 11.039 4.173 1.00 89.38 88 GLU A CA 1
ATOM 705 C C . GLU A 1 88 ? -2.580 10.573 3.328 1.00 89.38 88 GLU A C 1
ATOM 707 O O . GLU A 1 88 ? -1.476 11.102 3.449 1.00 89.38 88 GLU A O 1
ATOM 712 N N . MET A 1 89 ? -2.791 9.646 2.393 1.00 85.31 89 MET A N 1
ATOM 713 C CA . MET A 1 89 ? -1.752 9.228 1.450 1.00 85.31 89 MET A CA 1
ATOM 714 C C . MET A 1 89 ? -1.351 10.344 0.478 1.00 85.31 89 MET A C 1
ATOM 716 O O . MET A 1 89 ? -0.161 10.488 0.174 1.00 85.31 89 MET A O 1
ATOM 720 N N . GLU A 1 90 ? -2.305 11.151 0.009 1.00 87.25 90 GLU A N 1
ATOM 721 C CA . GLU A 1 90 ? -2.035 12.349 -0.791 1.00 87.25 90 GLU A CA 1
ATOM 722 C C . GLU A 1 90 ? -1.249 13.387 0.003 1.00 87.25 90 GLU A C 1
ATOM 724 O O . GLU A 1 90 ? -0.227 13.869 -0.486 1.00 87.25 90 GLU A O 1
ATOM 729 N N . LYS A 1 91 ? -1.649 13.661 1.248 1.00 87.50 91 LYS A N 1
ATOM 730 C CA . LYS A 1 91 ? -0.927 14.558 2.153 1.00 87.50 91 LYS A CA 1
ATOM 731 C C . LYS A 1 91 ? 0.517 14.095 2.352 1.00 87.50 91 LYS A C 1
ATOM 733 O O . LYS A 1 91 ? 1.448 14.838 2.058 1.00 87.50 91 LYS A O 1
ATOM 738 N N . ARG A 1 92 ? 0.731 12.820 2.695 1.00 82.81 92 ARG A N 1
ATOM 739 C CA . ARG A 1 92 ? 2.072 12.214 2.820 1.00 82.81 92 ARG A CA 1
ATOM 740 C C . ARG A 1 92 ? 2.865 12.240 1.513 1.00 82.81 92 ARG A C 1
ATOM 742 O O . ARG A 1 92 ? 4.098 12.198 1.513 1.00 82.81 92 ARG A O 1
ATOM 749 N N . ARG A 1 93 ? 2.199 12.218 0.356 1.00 81.69 93 ARG A N 1
ATOM 750 C CA . ARG A 1 93 ? 2.854 12.360 -0.953 1.00 81.69 93 ARG A CA 1
ATOM 751 C C . ARG A 1 93 ? 3.283 13.806 -1.194 1.00 81.69 93 ARG A C 1
ATOM 753 O O . ARG A 1 93 ? 4.406 14.005 -1.648 1.00 81.69 93 ARG A O 1
ATOM 760 N N . GLN A 1 94 ? 2.429 14.775 -0.876 1.00 84.00 94 GLN A N 1
ATOM 761 C CA . GLN A 1 94 ? 2.728 16.204 -0.969 1.00 84.00 94 GLN A CA 1
ATOM 762 C C . GLN A 1 94 ? 3.861 16.596 -0.016 1.00 84.00 94 GLN A C 1
ATOM 764 O O . GLN A 1 94 ? 4.812 17.238 -0.442 1.00 84.00 94 GLN A O 1
ATOM 769 N N . GLU A 1 95 ? 3.840 16.123 1.228 1.00 83.44 95 GLU A N 1
ATOM 770 C CA . GLU A 1 95 ? 4.910 16.353 2.207 1.00 83.44 95 GLU A CA 1
ATOM 771 C C . GLU A 1 95 ? 6.263 15.820 1.715 1.00 83.44 95 GLU A C 1
ATOM 773 O O . GLU A 1 95 ? 7.280 16.501 1.813 1.00 83.44 95 GLU A O 1
ATOM 778 N N . ARG A 1 96 ? 6.285 14.634 1.092 1.00 76.56 96 ARG A N 1
ATOM 779 C CA . ARG A 1 96 ? 7.505 14.079 0.479 1.00 76.56 96 ARG A CA 1
ATOM 780 C C . ARG A 1 96 ? 7.946 14.810 -0.788 1.00 76.56 96 ARG A C 1
ATOM 782 O O . ARG A 1 96 ? 9.130 14.769 -1.114 1.00 76.56 96 ARG A O 1
ATOM 789 N N . ALA A 1 97 ? 7.016 15.411 -1.527 1.00 76.31 97 ALA A N 1
ATOM 790 C CA . ALA A 1 97 ? 7.337 16.242 -2.683 1.00 76.31 97 ALA A CA 1
ATOM 791 C C . ALA A 1 97 ? 7.948 17.577 -2.233 1.00 76.31 97 ALA A C 1
ATOM 793 O O . ALA A 1 97 ? 8.975 17.983 -2.766 1.00 76.31 97 ALA A O 1
ATOM 794 N N . ASN A 1 98 ? 7.382 18.187 -1.191 1.00 72.69 98 ASN A N 1
ATOM 795 C CA . ASN A 1 98 ? 7.847 19.451 -0.623 1.00 72.69 98 ASN A CA 1
ATOM 796 C C . ASN A 1 98 ? 9.165 19.291 0.159 1.00 72.69 98 ASN A C 1
ATOM 798 O O . ASN A 1 98 ? 10.001 20.184 0.138 1.00 72.69 98 ASN A O 1
ATOM 802 N N . GLY A 1 99 ? 9.398 18.137 0.796 1.00 58.59 99 GLY A N 1
ATOM 803 C CA . GLY A 1 99 ? 10.642 17.828 1.515 1.00 58.59 99 GLY A CA 1
ATOM 804 C C . GLY A 1 99 ? 11.823 17.394 0.635 1.00 58.59 99 GLY A C 1
ATOM 805 O O . GLY A 1 99 ? 12.919 17.208 1.149 1.00 58.59 99 GLY A O 1
ATOM 806 N N . ARG A 1 100 ? 11.623 17.220 -0.679 1.00 53.00 100 ARG A N 1
ATOM 807 C CA . ARG A 1 100 ? 12.696 16.977 -1.667 1.00 53.00 100 ARG A CA 1
ATOM 808 C C . ARG A 1 100 ? 13.224 18.265 -2.317 1.00 53.00 100 ARG A C 1
ATOM 810 O O . ARG A 1 100 ? 14.021 18.179 -3.245 1.00 53.00 100 ARG A O 1
ATOM 817 N N . GLY A 1 101 ? 12.748 19.423 -1.855 1.00 47.00 101 GLY A N 1
ATOM 818 C CA . GLY A 1 101 ? 13.133 20.753 -2.331 1.00 47.00 101 GLY A CA 1
ATOM 819 C C . GLY A 1 101 ? 14.191 21.477 -1.487 1.00 47.00 101 GLY A C 1
ATOM 820 O O . GLY A 1 101 ? 14.345 22.676 -1.687 1.00 47.00 101 GLY A O 1
ATOM 821 N N . ASN A 1 102 ? 14.887 20.788 -0.572 1.00 40.53 102 ASN A N 1
ATOM 822 C CA . ASN A 1 102 ? 16.063 21.298 0.150 1.00 40.53 102 ASN A CA 1
ATOM 823 C C . ASN A 1 102 ? 17.274 20.402 -0.109 1.00 40.53 102 ASN A C 1
ATOM 825 O O . ASN A 1 102 ? 17.110 19.166 0.028 1.00 40.53 102 ASN A O 1
#

Secondary structure (DSSP, 8-state):
-----HHHHHHHHHHHHHHHS---HHHHHHHHHHHHHHHHHHHHHHHHH-TT--HHHHHHHHHHHHHHHHHHHHHHS-HHHHHHHHHHHHHHHHHHHHTT--

Nearest PDB structures (foldseek):
  7oom-assembly1_B  TM=4.621E-01  e=1.977E+00  Trichonephila clavipes
  7tjj-assembly1_F  TM=3.885E-01  e=6.579E+00  Saccharomyces cerevisiae

Solvent-accessible surface area (backbone atoms only — not comparable to full-atom values): 5763 Å² total; per-residue (Å²): 128,86,84,70,52,32,64,60,52,12,50,51,53,46,51,56,44,53,76,71,35,93,67,53,76,73,47,44,56,54,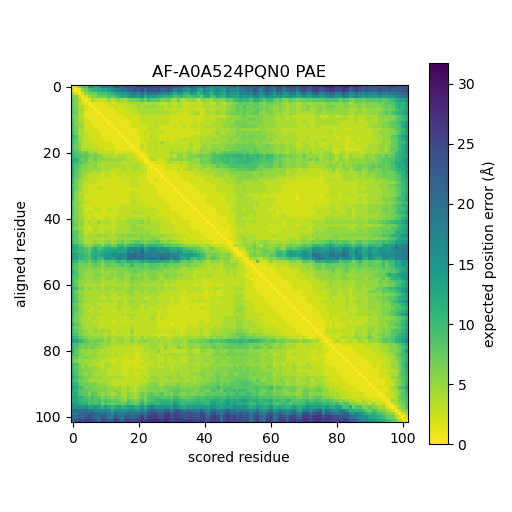51,36,50,54,36,28,52,52,34,47,53,49,49,50,54,52,67,74,42,52,96,85,41,62,64,64,65,47,48,54,52,50,52,52,50,48,54,52,50,52,56,53,46,53,73,72,38,54,66,70,55,52,52,54,45,50,52,54,54,49,48,56,48,50,52,55,57,62,65,68,74,116

Sequence (102 aa):
MRNIDPEEAATRQVTTMKEIIKIDAKEEAKVKEIFLQSSKEQKKVFDAMGPDGDREAMRAKMTEMNKKRDAELLKVLNKERMDAYTKEMEKRRQERANGRGN

Foldseek 3Di:
DPPDQQLNQLVVVLVLLCVQDPDDPVLSVQSSVLSSVLSVVLVVLDVVQPPPRDPVVNVVVNVVSVVVSLVSNCVSDPPVSSVRSVVVVVVVVVVVVVVVPD